Protein AF-A0A7I9Z3B1-F1 (afdb_monomer)

InterPro domains:
  IPR055247 Insertion element IS150 protein InsJ-like, helix-turn-helix domain [PF13518] (13-50)

Secondary structure (DSSP, 8-state):
-------HHHHHHHHHHHHTT--HHHHHHHHT--HHHHHHHHHHHHHTT---------

Foldseek 3Di:
DPDDDDDPVLLVQLVVCVLQVDDLVVSCVVSVHDSVVSCVSVVVVVVVVDDRPDDPPD

Organism: NCBI:txid701043

pLDDT: mean 86.56, std 12.94, range [42.78, 95.0]

Mean predicted aligned error: 5.31 Å

Solvent-accessible surface area (backbone atoms only — not comparable to full-atom values): 3494 Å² total; per-residue (Å²): 131,82,90,72,88,76,51,72,65,48,54,50,51,35,52,49,42,35,35,65,52,45,52,59,69,56,29,13,65,75,52,75,48,55,52,69,58,44,48,56,52,49,54,55,41,42,76,71,73,51,72,64,49,70,68,81,82,126

Radius of gyration: 11.48 Å; Cα contacts (8 Å, |Δi|>4): 46; chains: 1; bounding box: 23×22×37 Å

Structure (mmCIF, N/CA/C/O backbone):
data_AF-A0A7I9Z3B1-F1
#
_entry.id   AF-A0A7I9Z3B1-F1
#
loop_
_atom_site.group_PDB
_atom_site.id
_atom_site.type_symbol
_atom_site.label_atom_id
_atom_site.label_alt_id
_atom_site.label_comp_id
_atom_site.label_asym_id
_atom_site.label_entity_id
_atom_site.label_seq_id
_atom_site.pdbx_PDB_ins_code
_atom_site.Cartn_x
_atom_site.Cartn_y
_atom_site.Cartn_z
_atom_site.occupancy
_atom_site.B_iso_or_equiv
_atom_site.auth_seq_id
_atom_site.auth_comp_id
_atom_site.auth_asym_id
_atom_site.auth_atom_id
_atom_site.pdbx_PDB_model_num
ATOM 1 N N . MET A 1 1 ? -5.398 16.147 9.065 1.00 58.62 1 MET A N 1
ATOM 2 C CA . MET A 1 1 ? -5.480 14.690 8.811 1.00 58.62 1 MET A CA 1
ATOM 3 C C . MET A 1 1 ? -5.457 14.009 10.159 1.00 58.62 1 MET A C 1
ATOM 5 O O . MET A 1 1 ? -4.429 14.078 10.819 1.00 58.62 1 MET A O 1
ATOM 9 N N . SER A 1 2 ? -6.583 13.439 10.587 1.00 76.12 2 SER A N 1
ATOM 10 C CA . SER A 1 2 ? -6.587 12.514 11.720 1.00 76.12 2 SER A CA 1
ATOM 11 C C . SER A 1 2 ? -5.695 11.319 11.378 1.00 76.12 2 SER A C 1
ATOM 13 O O . SER A 1 2 ? -5.593 10.916 10.214 1.00 76.12 2 SER A O 1
ATOM 15 N N . TYR A 1 3 ? -4.979 10.806 12.372 1.00 71.75 3 TYR A N 1
ATOM 16 C CA . TYR A 1 3 ? -4.189 9.596 12.209 1.00 71.75 3 TYR A CA 1
ATOM 17 C C . TYR A 1 3 ? -5.149 8.410 12.065 1.00 71.75 3 T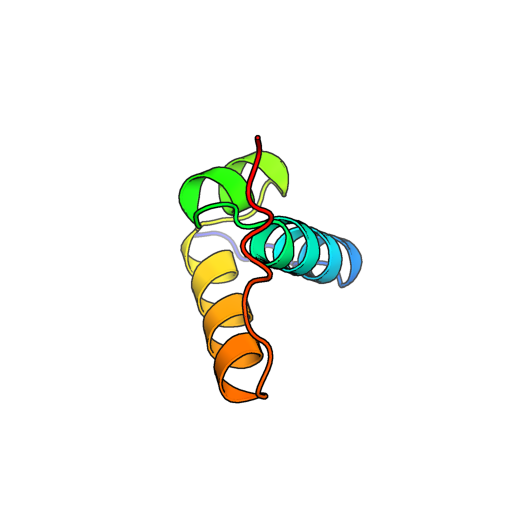YR A C 1
ATOM 19 O O . TYR A 1 3 ? -6.000 8.200 12.924 1.00 71.75 3 TYR A O 1
ATOM 27 N N . ARG A 1 4 ? -5.036 7.676 10.955 1.00 82.56 4 ARG A N 1
ATOM 28 C CA . ARG A 1 4 ? -5.726 6.404 10.728 1.00 82.56 4 ARG A CA 1
ATOM 29 C C . ARG A 1 4 ? -4.667 5.321 10.667 1.00 82.56 4 ARG A C 1
ATOM 31 O O . ARG A 1 4 ? -3.724 5.433 9.880 1.00 82.56 4 ARG A O 1
ATOM 38 N N . GLU A 1 5 ? -4.841 4.286 11.472 1.00 86.06 5 GLU A N 1
ATOM 39 C CA . GLU A 1 5 ? -4.017 3.093 11.360 1.00 86.06 5 GLU A CA 1
ATOM 40 C C . GLU A 1 5 ? -4.317 2.380 10.045 1.00 86.06 5 GLU A C 1
ATOM 42 O O . GLU A 1 5 ? -5.472 2.220 9.651 1.00 86.06 5 GLU A O 1
ATOM 47 N N . VAL A 1 6 ? -3.248 1.993 9.354 1.00 87.69 6 VAL A N 1
ATOM 48 C CA . VAL A 1 6 ? -3.319 1.206 8.128 1.00 87.69 6 VAL A CA 1
ATOM 49 C C . VAL A 1 6 ? -2.930 -0.210 8.506 1.00 87.69 6 VAL A C 1
ATOM 51 O O . VAL A 1 6 ? -1.791 -0.473 8.900 1.00 87.69 6 VAL A O 1
ATOM 54 N N . SER A 1 7 ? -3.886 -1.120 8.407 1.00 91.88 7 SER A N 1
ATOM 55 C CA . SER A 1 7 ? -3.674 -2.535 8.663 1.00 91.88 7 SER A CA 1
ATOM 56 C C . SER A 1 7 ? -2.733 -3.148 7.623 1.00 91.88 7 SER A C 1
ATOM 58 O O . SER A 1 7 ? -2.619 -2.700 6.480 1.00 91.88 7 SER A O 1
ATOM 60 N N . VAL A 1 8 ? -2.084 -4.253 7.991 1.00 92.19 8 VAL A N 1
ATOM 61 C CA . VAL A 1 8 ? -1.249 -5.025 7.056 1.00 92.19 8 VAL A CA 1
ATOM 62 C C . VAL A 1 8 ? -2.068 -5.535 5.863 1.00 92.19 8 VAL A C 1
ATOM 64 O O . VAL A 1 8 ? -1.527 -5.669 4.767 1.00 92.19 8 VAL A O 1
ATOM 67 N N . ILE A 1 9 ? -3.365 -5.792 6.056 1.00 93.50 9 ILE A N 1
ATOM 68 C CA . ILE A 1 9 ? -4.282 -6.228 4.995 1.00 93.50 9 ILE A CA 1
ATOM 69 C C . ILE A 1 9 ? -4.453 -5.113 3.958 1.00 93.50 9 ILE A C 1
ATOM 71 O O . ILE A 1 9 ? -4.258 -5.361 2.770 1.00 93.50 9 ILE A O 1
ATOM 75 N N . GLU A 1 10 ? -4.710 -3.878 4.394 1.00 92.88 10 GLU A N 1
ATOM 76 C CA . GLU A 1 10 ? -4.808 -2.718 3.496 1.00 92.88 10 GLU A CA 1
ATOM 77 C C . GLU A 1 10 ? -3.495 -2.469 2.748 1.00 92.88 10 GLU A C 1
ATOM 79 O O . GLU A 1 10 ? -3.512 -2.202 1.547 1.00 92.88 10 GLU A O 1
ATOM 84 N N . VAL A 1 11 ? -2.345 -2.614 3.424 1.00 92.81 11 VAL A N 1
ATOM 85 C CA . VAL A 1 11 ? -1.036 -2.476 2.768 1.00 92.81 11 VAL A CA 1
ATOM 86 C C . VAL A 1 11 ? -0.842 -3.544 1.690 1.00 92.81 11 VAL A C 1
ATOM 88 O O . VAL A 1 11 ? -0.386 -3.229 0.591 1.00 92.81 11 VAL A O 1
ATOM 91 N N . LYS A 1 12 ? -1.182 -4.805 1.984 1.00 93.69 12 LYS A N 1
ATOM 92 C CA . LYS A 1 12 ? -1.077 -5.908 1.020 1.00 93.69 12 LYS A CA 1
ATOM 93 C C . LYS A 1 12 ? -1.983 -5.683 -0.187 1.00 93.69 12 LYS A C 1
ATOM 95 O O . LYS A 1 12 ? -1.509 -5.835 -1.308 1.00 93.69 12 LYS A O 1
ATOM 100 N N . GLU A 1 13 ? 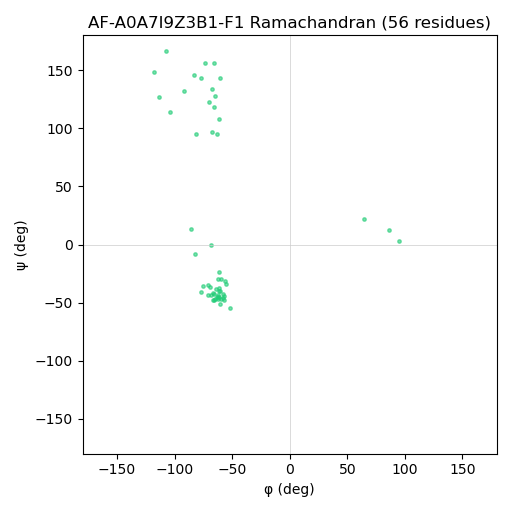-3.231 -5.274 0.027 1.00 94.94 13 GLU A N 1
ATOM 101 C CA . GLU A 1 13 ? -4.173 -5.038 -1.073 1.00 94.94 13 GLU A CA 1
ATOM 102 C C . GLU A 1 13 ? -3.740 -3.862 -1.949 1.00 94.94 13 GLU A C 1
ATOM 104 O O . GLU A 1 13 ? -3.727 -3.953 -3.173 1.00 94.94 13 GLU A O 1
ATOM 109 N N . MET A 1 14 ? -3.285 -2.774 -1.336 1.00 95.00 14 MET A N 1
ATOM 110 C CA . MET A 1 14 ? -2.736 -1.626 -2.049 1.00 95.00 14 MET A CA 1
ATOM 111 C C . MET A 1 14 ? -1.534 -2.002 -2.929 1.00 95.00 14 MET A C 1
ATOM 113 O O . MET A 1 14 ? -1.443 -1.551 -4.071 1.00 95.00 14 MET A O 1
ATOM 117 N N . LEU A 1 15 ? -0.619 -2.835 -2.421 1.00 93.81 15 LEU A N 1
ATOM 118 C CA . LEU A 1 15 ? 0.515 -3.326 -3.205 1.00 93.81 15 LEU A CA 1
ATOM 119 C C . LEU A 1 15 ? 0.079 -4.301 -4.301 1.00 93.81 15 LEU A C 1
ATOM 121 O O . LEU A 1 15 ? 0.643 -4.248 -5.387 1.00 93.81 15 LEU A O 1
ATOM 125 N N . ARG A 1 16 ? -0.926 -5.147 -4.047 1.00 93.06 16 ARG A N 1
ATOM 126 C CA . ARG A 1 16 ? -1.503 -6.056 -5.046 1.00 93.06 16 ARG A CA 1
ATOM 127 C C . ARG A 1 16 ? -2.098 -5.275 -6.217 1.00 93.06 16 ARG A C 1
ATOM 129 O O . ARG A 1 16 ? -1.717 -5.502 -7.355 1.00 93.06 16 ARG A O 1
ATOM 136 N N . LEU A 1 17 ? -2.949 -4.290 -5.929 1.00 94.06 17 LEU A N 1
ATOM 137 C CA . LEU A 1 17 ? -3.558 -3.422 -6.940 1.00 94.06 17 LEU A CA 1
ATOM 138 C C . LEU A 1 17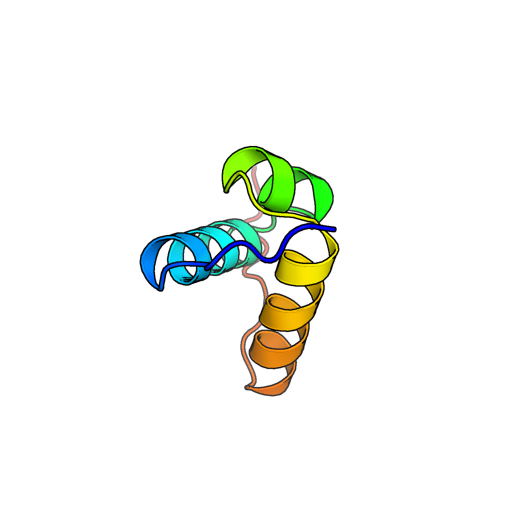 ? -2.514 -2.624 -7.725 1.00 94.06 17 LEU A C 1
ATOM 140 O O . LEU A 1 17 ? -2.676 -2.413 -8.924 1.00 94.06 17 LEU A O 1
ATOM 144 N N . TRP A 1 18 ? -1.451 -2.169 -7.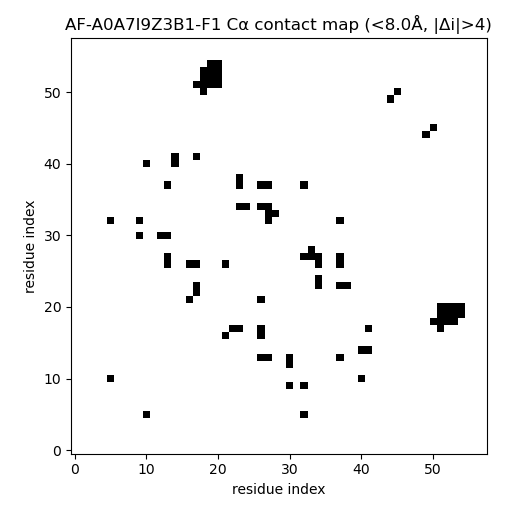057 1.00 93.44 18 TRP A N 1
ATOM 145 C CA . TRP A 1 18 ? -0.341 -1.521 -7.744 1.00 93.44 18 TRP A CA 1
ATOM 146 C C . TRP A 1 18 ? 0.387 -2.494 -8.675 1.00 93.44 18 TRP A C 1
ATOM 148 O O . TRP A 1 18 ? 0.609 -2.132 -9.822 1.00 93.44 18 TRP A O 1
ATOM 158 N N . LEU A 1 19 ? 0.712 -3.710 -8.218 1.00 92.62 19 LEU A N 1
ATOM 159 C CA . LEU A 1 19 ? 1.370 -4.741 -9.031 1.00 92.62 19 LEU A CA 1
ATOM 160 C C . LEU A 1 19 ? 0.524 -5.184 -10.232 1.00 92.62 19 LEU A C 1
ATOM 162 O O . LEU A 1 19 ? 1.112 -5.491 -11.264 1.00 92.62 19 LEU A O 1
ATOM 166 N N . ASP A 1 20 ? -0.808 -5.126 -10.121 1.00 92.31 20 ASP A N 1
ATOM 167 C CA . ASP A 1 20 ? -1.768 -5.345 -11.217 1.00 92.31 20 ASP A CA 1
ATOM 168 C C . ASP A 1 20 ? -1.731 -4.231 -12.295 1.00 92.31 20 ASP A C 1
ATOM 170 O O . ASP A 1 20 ? -2.501 -4.273 -13.253 1.00 92.31 20 ASP A O 1
ATOM 174 N N . GLY A 1 21 ? -0.885 -3.201 -12.155 1.00 91.44 21 GLY A N 1
ATOM 175 C CA . GLY A 1 21 ? -0.768 -2.110 -13.132 1.00 91.44 21 GLY A CA 1
ATOM 176 C C . GLY A 1 21 ? -1.601 -0.867 -12.826 1.00 91.44 21 GLY A C 1
ATOM 177 O O . GLY A 1 21 ? -1.591 0.079 -13.615 1.00 91.44 21 GLY A O 1
ATOM 178 N N . ARG A 1 22 ? -2.322 -0.817 -11.698 1.00 93.56 22 ARG A N 1
ATOM 179 C CA . ARG A 1 22 ? -3.224 0.309 -11.405 1.00 93.56 22 ARG A CA 1
ATOM 180 C C . ARG A 1 22 ? -2.468 1.551 -10.935 1.00 93.56 22 ARG A C 1
ATOM 182 O O . ARG A 1 22 ? -1.511 1.490 -10.161 1.00 93.56 22 ARG A O 1
ATOM 189 N N . GLY A 1 23 ? -2.958 2.720 -11.345 1.00 91.31 23 GLY A N 1
ATOM 190 C CA . GLY A 1 23 ? -2.403 4.010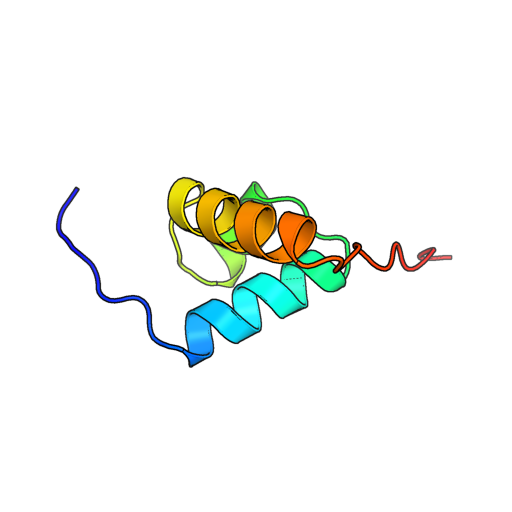 -10.932 1.00 91.31 23 GLY A CA 1
ATOM 191 C C . GLY A 1 23 ? -2.735 4.374 -9.478 1.00 91.31 23 GLY A C 1
ATOM 192 O O . GLY A 1 23 ? -3.757 3.967 -8.928 1.00 91.31 23 GLY A O 1
ATOM 193 N N . TYR A 1 24 ? -1.926 5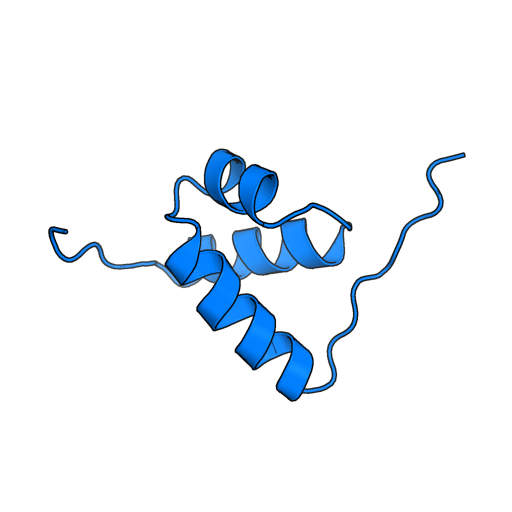.235 -8.849 1.00 93.62 24 TYR A N 1
ATOM 194 C CA . TYR A 1 24 ? -2.065 5.589 -7.421 1.00 93.62 24 TYR A CA 1
ATOM 195 C C . TYR A 1 24 ? -3.441 6.117 -7.003 1.00 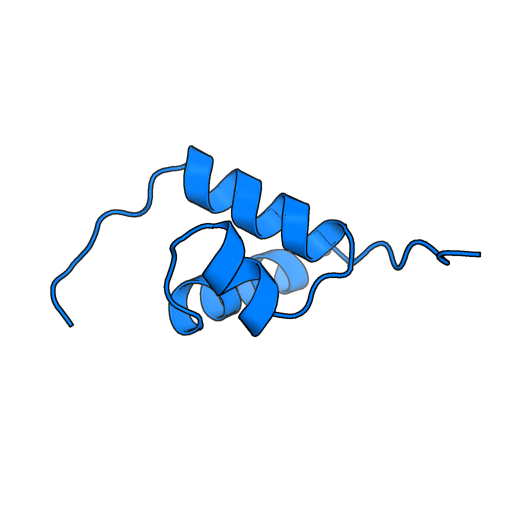93.62 24 TYR A C 1
ATOM 197 O O . TYR A 1 24 ? -3.867 5.892 -5.873 1.00 93.62 24 TYR A O 1
ATOM 205 N N . ARG A 1 25 ? -4.133 6.845 -7.889 1.00 93.81 25 ARG A N 1
ATOM 206 C CA . ARG A 1 25 ? -5.490 7.347 -7.613 1.00 93.81 25 ARG A CA 1
ATOM 207 C C . ARG A 1 25 ? -6.499 6.206 -7.511 1.00 93.81 25 ARG A C 1
ATOM 209 O O . ARG A 1 25 ? -7.349 6.223 -6.628 1.00 93.81 25 ARG A O 1
ATOM 216 N N . GLU A 1 26 ? -6.390 5.231 -8.403 1.00 94.81 26 GLU A N 1
ATOM 217 C CA . GLU A 1 26 ? -7.284 4.082 -8.439 1.00 94.81 26 GLU A CA 1
ATOM 218 C C . GLU A 1 26 ? -7.020 3.147 -7.260 1.00 94.81 26 GLU A C 1
ATOM 220 O O . GLU A 1 26 ? -7.956 2.763 -6.566 1.00 94.81 26 GLU A O 1
ATOM 225 N N . VAL A 1 27 ? -5.746 2.883 -6.960 1.00 94.94 27 VAL A N 1
ATOM 226 C CA . VAL A 1 27 ? -5.336 2.106 -5.785 1.00 94.94 27 VAL A CA 1
ATOM 227 C C . VAL A 1 27 ? -5.852 2.740 -4.488 1.00 94.94 27 VAL A C 1
ATOM 229 O O . VAL A 1 27 ? -6.413 2.040 -3.650 1.00 94.94 27 VAL A O 1
ATOM 232 N N . ALA A 1 28 ? -5.721 4.061 -4.321 1.00 94.38 28 ALA A N 1
ATOM 233 C CA . ALA A 1 28 ? -6.231 4.775 -3.144 1.00 94.38 28 ALA A CA 1
ATOM 234 C C . ALA A 1 28 ? -7.753 4.620 -2.997 1.00 94.38 28 ALA A C 1
ATOM 236 O O . ALA A 1 28 ? -8.249 4.271 -1.928 1.00 94.38 28 ALA A O 1
ATOM 237 N N . ARG A 1 29 ? -8.490 4.805 -4.099 1.00 94.94 29 ARG A N 1
ATOM 238 C CA . ARG A 1 29 ? -9.949 4.649 -4.133 1.00 94.94 29 ARG A CA 1
ATOM 239 C C . ARG A 1 29 ? -10.387 3.226 -3.777 1.00 94.94 29 ARG A C 1
ATOM 241 O O . ARG A 1 29 ? -11.320 3.068 -3.001 1.00 94.94 29 ARG A O 1
ATOM 248 N N . LEU A 1 30 ? -9.731 2.212 -4.341 1.00 93.81 30 LEU A N 1
ATOM 249 C CA . LEU A 1 30 ? -10.095 0.801 -4.165 1.00 93.81 30 LEU A CA 1
ATOM 250 C C . LEU A 1 30 ? -9.694 0.239 -2.794 1.00 93.81 30 LEU A C 1
ATOM 252 O O . LEU A 1 30 ? -10.431 -0.555 -2.226 1.00 93.81 30 LEU A O 1
ATOM 256 N N . SER A 1 31 ? -8.560 0.676 -2.245 1.00 90.81 31 SER A N 1
ATOM 257 C CA . SER A 1 31 ? -8.106 0.274 -0.903 1.00 90.81 31 SER A CA 1
ATOM 258 C C . SER A 1 31 ? -8.748 1.084 0.229 1.00 90.81 31 SER A C 1
ATOM 260 O O . SER A 1 31 ? -8.530 0.781 1.398 1.00 90.81 31 SER A O 1
ATOM 262 N N . GLY A 1 32 ? -9.499 2.145 -0.089 1.00 90.06 32 GLY A N 1
ATOM 263 C CA . GLY A 1 32 ? -10.050 3.060 0.912 1.00 90.06 32 GLY A CA 1
ATOM 264 C C . GLY A 1 32 ? -8.974 3.822 1.697 1.00 90.06 32 GLY A C 1
ATOM 265 O O . GLY A 1 32 ? -9.243 4.275 2.813 1.00 90.06 32 GLY A O 1
ATOM 266 N N . THR A 1 33 ? -7.765 3.951 1.141 1.00 90.12 33 THR A N 1
ATOM 267 C CA . THR A 1 33 ? -6.622 4.646 1.749 1.00 90.12 33 THR A CA 1
ATOM 268 C C . THR A 1 33 ? -6.349 5.977 1.054 1.00 90.12 33 THR A C 1
ATOM 270 O O . THR A 1 33 ? -6.863 6.276 -0.024 1.00 90.12 33 THR A O 1
ATOM 273 N N . ASP A 1 34 ? -5.528 6.822 1.674 1.00 90.38 34 ASP A N 1
ATOM 274 C CA . ASP A 1 34 ? -5.160 8.096 1.074 1.00 90.38 34 ASP A CA 1
ATOM 275 C C . ASP A 1 34 ? -3.996 7.937 0.073 1.00 90.38 34 ASP A C 1
ATOM 277 O O . ASP A 1 34 ? -3.054 7.167 0.274 1.00 90.38 34 ASP A O 1
ATOM 281 N N . ARG A 1 35 ? -4.012 8.734 -1.000 1.00 92.38 35 ARG A N 1
ATOM 282 C CA . ARG A 1 35 ? -3.007 8.673 -2.075 1.00 92.38 35 ARG A CA 1
ATOM 283 C C . ARG A 1 35 ? -1.560 8.840 -1.585 1.00 92.38 35 ARG A C 1
ATOM 285 O O . ARG A 1 35 ? -0.648 8.292 -2.203 1.00 92.38 35 ARG A O 1
ATOM 292 N N . LYS A 1 36 ? -1.313 9.606 -0.516 1.00 93.44 36 LYS A N 1
ATOM 293 C CA . LYS A 1 36 ? 0.039 9.822 0.029 1.00 93.44 36 LYS A CA 1
ATOM 294 C C . LYS A 1 36 ? 0.563 8.551 0.703 1.00 93.44 36 LYS A C 1
ATOM 296 O O . LYS A 1 36 ? 1.755 8.271 0.594 1.00 93.44 36 LYS A O 1
ATOM 301 N N . THR A 1 37 ? -0.325 7.780 1.336 1.00 92.81 37 THR A N 1
ATOM 302 C CA . THR A 1 37 ? -0.023 6.473 1.926 1.00 92.81 37 THR A CA 1
ATOM 303 C C . THR A 1 37 ? 0.306 5.486 0.820 1.00 92.81 37 THR A C 1
ATOM 305 O O . THR A 1 37 ? 1.381 4.889 0.859 1.00 92.81 37 THR A O 1
ATOM 308 N N . VAL A 1 38 ? -0.526 5.430 -0.226 1.00 94.12 38 VAL A N 1
ATOM 309 C CA . VAL A 1 38 ? -0.255 4.616 -1.421 1.00 94.12 38 VAL A CA 1
ATOM 310 C C . VAL A 1 38 ? 1.123 4.900 -1.990 1.00 94.12 38 VAL A C 1
ATOM 312 O O . VAL A 1 38 ? 1.950 3.996 -2.082 1.00 94.12 38 VAL A O 1
ATOM 315 N N . ARG A 1 39 ? 1.413 6.170 -2.284 1.00 94.12 39 ARG A N 1
ATOM 316 C CA . ARG A 1 39 ? 2.713 6.567 -2.827 1.00 94.12 39 ARG A CA 1
ATOM 317 C C . ARG A 1 39 ? 3.869 6.159 -1.910 1.00 94.12 39 ARG A C 1
ATOM 319 O O . ARG A 1 39 ? 4.823 5.555 -2.375 1.00 94.12 39 ARG A O 1
ATOM 326 N N . ARG A 1 40 ? 3.779 6.439 -0.603 1.00 93.31 40 ARG A N 1
ATOM 327 C CA . ARG A 1 40 ? 4.849 6.1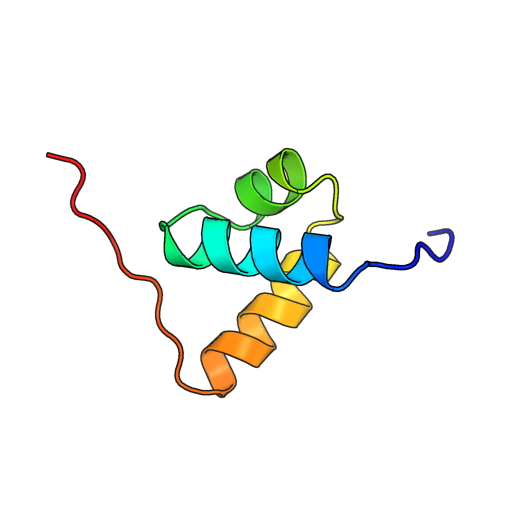26 0.363 1.00 93.31 40 ARG A CA 1
ATOM 328 C C . ARG A 1 40 ? 5.207 4.639 0.370 1.00 93.31 40 ARG A C 1
ATOM 330 O O . ARG A 1 40 ? 6.387 4.295 0.424 1.00 93.31 40 ARG A O 1
ATOM 337 N N . TYR A 1 41 ? 4.205 3.765 0.363 1.00 93.12 41 TYR A N 1
ATOM 338 C CA . TYR A 1 41 ? 4.433 2.324 0.410 1.00 93.12 41 TYR A CA 1
ATOM 339 C C . TYR A 1 41 ? 4.871 1.761 -0.934 1.00 93.12 41 TYR A C 1
ATOM 341 O O . TYR A 1 41 ? 5.782 0.936 -0.954 1.00 93.12 41 TYR A O 1
ATOM 349 N N . VAL A 1 42 ? 4.279 2.223 -2.035 1.00 91.88 42 VAL A N 1
ATOM 350 C CA . VAL A 1 42 ? 4.700 1.815 -3.375 1.00 91.88 42 VAL A CA 1
ATOM 351 C C . VAL A 1 42 ? 6.143 2.236 -3.645 1.00 91.88 42 VAL A C 1
ATOM 353 O O . VAL A 1 42 ? 6.942 1.393 -4.032 1.00 91.88 42 VAL A O 1
ATOM 356 N N . ASP A 1 43 ? 6.529 3.478 -3.350 1.00 92.94 43 ASP A N 1
ATOM 357 C CA . ASP A 1 43 ? 7.904 3.948 -3.562 1.00 92.94 43 ASP A CA 1
ATOM 358 C C . ASP A 1 43 ? 8.907 3.131 -2.732 1.00 92.94 43 ASP A C 1
ATOM 360 O O . ASP A 1 43 ? 9.983 2.766 -3.210 1.00 92.94 43 ASP A O 1
ATOM 364 N N . ARG A 1 44 ? 8.553 2.793 -1.482 1.00 93.75 44 ARG A N 1
ATOM 365 C CA . ARG A 1 44 ? 9.369 1.902 -0.642 1.00 93.75 44 ARG A CA 1
ATOM 366 C C . ARG A 1 44 ? 9.460 0.500 -1.243 1.00 93.75 44 ARG A C 1
ATOM 368 O O . ARG A 1 44 ? 10.518 -0.122 -1.172 1.00 93.75 44 ARG A O 1
ATOM 375 N N . ARG A 1 45 ? 8.369 0.006 -1.830 1.00 91.38 45 ARG A N 1
ATOM 376 C CA . ARG A 1 45 ? 8.307 -1.305 -2.477 1.00 91.38 45 ARG A CA 1
ATOM 377 C C . ARG A 1 45 ? 9.141 -1.357 -3.752 1.00 91.38 45 ARG A C 1
ATOM 379 O O . ARG A 1 45 ? 9.886 -2.317 -3.924 1.00 91.38 45 ARG A O 1
ATOM 386 N N . ALA A 1 46 ? 9.068 -0.318 -4.577 1.00 88.25 46 ALA A N 1
ATOM 387 C CA . ALA A 1 46 ? 9.852 -0.163 -5.794 1.00 88.25 46 ALA A CA 1
ATOM 388 C C . ALA A 1 46 ? 11.355 -0.103 -5.491 1.00 88.25 46 ALA A C 1
ATOM 390 O O . ALA A 1 46 ? 12.144 -0.811 -6.108 1.00 88.25 46 ALA A O 1
ATOM 391 N N . ARG A 1 47 ? 11.755 0.645 -4.451 1.00 91.81 47 ARG A N 1
ATOM 392 C CA . ARG A 1 47 ? 13.148 0.671 -3.959 1.00 91.81 47 ARG A CA 1
ATOM 393 C C . ARG A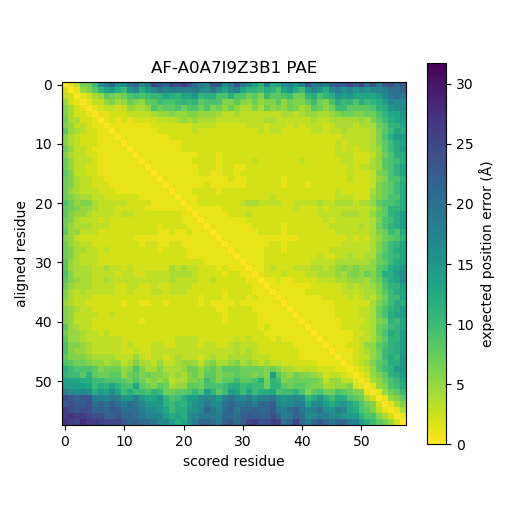 1 47 ? 13.651 -0.689 -3.466 1.00 91.81 47 ARG A C 1
ATOM 395 O O . ARG A 1 47 ? 14.853 -0.913 -3.459 1.00 91.81 47 ARG A O 1
ATOM 402 N N . ALA A 1 48 ? 12.751 -1.586 -3.067 1.00 91.19 48 ALA A N 1
ATOM 403 C CA . ALA A 1 48 ? 13.075 -2.961 -2.689 1.00 91.19 48 ALA A CA 1
ATOM 404 C C . ALA A 1 48 ? 13.117 -3.930 -3.894 1.00 91.19 48 ALA A C 1
ATOM 406 O O . ALA A 1 48 ? 13.095 -5.143 -3.693 1.00 91.19 48 ALA A O 1
ATOM 407 N N . GLY A 1 49 ? 13.136 -3.417 -5.131 1.00 87.69 49 GLY A N 1
ATOM 408 C CA . GLY A 1 49 ? 13.306 -4.204 -6.357 1.00 87.69 49 GLY A CA 1
ATOM 409 C C . GLY A 1 49 ? 12.021 -4.796 -6.934 1.00 87.69 49 GLY A C 1
ATOM 410 O O . GLY A 1 49 ? 12.081 -5.671 -7.789 1.00 87.69 49 GLY A O 1
ATOM 411 N N . TRP A 1 50 ? 10.850 -4.361 -6.464 1.00 85.94 50 TRP A N 1
ATOM 412 C CA . TRP A 1 50 ? 9.575 -4.849 -6.991 1.00 85.94 50 TRP A CA 1
ATOM 413 C C . TRP A 1 50 ? 9.102 -3.939 -8.114 1.00 85.94 50 TRP A C 1
ATOM 415 O O . TRP A 1 50 ? 9.091 -2.722 -7.955 1.00 85.94 50 TRP A O 1
ATOM 425 N N . THR A 1 51 ? 8.706 -4.530 -9.234 1.00 80.75 51 THR A N 1
ATOM 426 C CA . THR A 1 51 ? 8.276 -3.803 -10.433 1.00 80.75 51 THR A CA 1
ATOM 427 C C . THR A 1 51 ? 6.825 -4.138 -10.738 1.00 80.75 51 THR A C 1
ATOM 429 O O . THR A 1 51 ? 6.364 -5.238 -10.435 1.00 80.75 51 THR A O 1
ATOM 432 N N . VAL A 1 52 ? 6.100 -3.175 -11.307 1.00 81.44 52 VAL A N 1
ATOM 433 C CA . VAL A 1 52 ? 4.732 -3.402 -11.760 1.00 81.44 52 VAL A CA 1
ATOM 434 C C . VAL A 1 52 ? 4.735 -4.421 -12.893 1.00 81.44 52 VAL A C 1
ATOM 436 O O . VAL A 1 52 ? 5.466 -4.259 -13.871 1.00 81.44 52 VAL A O 1
ATOM 439 N N . MET A 1 53 ? 3.928 -5.471 -12.770 1.00 67.94 53 MET A N 1
ATOM 440 C CA . MET A 1 53 ? 3.696 -6.362 -13.895 1.00 67.94 53 MET A CA 1
ATOM 441 C C . MET A 1 53 ? 2.633 -5.672 -14.736 1.00 67.94 53 MET A C 1
ATOM 443 O O . MET A 1 53 ? 1.443 -5.743 -14.441 1.00 67.94 53 MET A O 1
ATOM 447 N N . ALA A 1 54 ? 3.067 -4.920 -15.747 1.00 56.91 54 ALA A N 1
ATOM 448 C CA . ALA A 1 54 ? 2.146 -4.442 -16.762 1.00 56.91 54 ALA A CA 1
ATOM 449 C C . ALA A 1 54 ? 1.584 -5.680 -17.469 1.00 56.91 54 ALA A C 1
ATOM 451 O O . ALA A 1 54 ? 2.228 -6.241 -18.352 1.00 56.91 54 ALA A O 1
ATOM 452 N N . THR A 1 55 ? 0.418 -6.152 -17.035 1.00 52.41 55 THR A N 1
ATOM 453 C CA . THR A 1 55 ? -0.331 -7.151 -17.792 1.00 52.41 55 THR A CA 1
ATOM 454 C C . THR A 1 55 ? -0.762 -6.455 -19.081 1.00 52.41 55 THR A C 1
ATOM 456 O O . THR A 1 55 ? -1.473 -5.449 -18.988 1.00 52.41 55 THR A O 1
ATOM 459 N N . PRO A 1 56 ? -0.337 -6.910 -20.275 1.00 48.00 56 PRO A N 1
ATOM 460 C CA . PRO A 1 56 ? -0.933 -6.429 -21.504 1.00 48.00 56 PRO A CA 1
ATOM 461 C C . PRO A 1 56 ? -2.365 -6.959 -21.509 1.00 48.00 56 PRO A C 1
ATOM 463 O O . PRO A 1 56 ? -2.616 -8.126 -21.803 1.00 48.00 56 PRO A O 1
ATOM 466 N N . VAL A 1 57 ? -3.306 -6.121 -21.085 1.00 55.16 57 VAL A N 1
ATOM 467 C CA . VAL A 1 57 ? -4.719 -6.338 -21.381 1.00 55.16 57 VAL A CA 1
ATOM 468 C C . VAL A 1 57 ? -4.836 -6.290 -22.903 1.00 55.16 57 VAL A C 1
ATOM 470 O O . VAL A 1 57 ? -4.589 -5.246 -23.506 1.00 55.16 57 VAL A O 1
ATOM 473 N N . SER A 1 58 ? -5.062 -7.472 -23.487 1.00 42.78 58 SER A N 1
ATOM 474 C CA . SER A 1 58 ? -5.377 -7.676 -24.906 1.00 42.78 58 SER A CA 1
ATOM 475 C C . SER A 1 58 ? -6.721 -7.056 -25.260 1.00 42.78 58 SER A C 1
ATOM 477 O O . SER A 1 58 ? -7.593 -7.012 -24.360 1.00 42.78 58 SER A O 1
#

Sequence (58 aa):
MSYREVSVIEVKEMLRLWLDGRGYREVARLSGTDRKTVRRYVDRRARAGWTVMATPVS

Nearest PDB structures (foldseek):
  1tc3-assembly1_C  TM=7.794E-01  e=6.943E-01  Caenorhabditis elegans
  2lvs-assembly1_A  TM=7.319E-01  e=5.719E-01  Hyperthermus butylicus DSM 5456
  1p4w-assembly1_A  TM=5.717E-01  e=8.430E-01  Erwinia amylovora
  2efo-assembly1_A  TM=6.272E-01  e=1.509E+00  Sulfurisphaera tokodaii str. 7
  6fi9-assembly1_A  TM=5.915E-01  e=1.326E+00  Lactococcus cremoris subsp. cremoris MG1363